Protein AF-A0A7V3JN80-F1 (afdb_monomer_lite)

Radius of gyration: 11.78 Å; chains: 1; bounding box: 26×22×30 Å

Foldseek 3Di:
DDPVFVVVVVVVLVVCCVVVNPVVCCVLVNPQWDWTDDPPDIDIHGNDVVSVVVCCVVVVVVVVVVD

Structure (mmCIF, N/CA/C/O backbone):
data_AF-A0A7V3JN80-F1
#
_entry.id   AF-A0A7V3JN80-F1
#
loop_
_atom_site.group_PDB
_atom_site.id
_atom_site.type_symbol
_atom_site.label_atom_id
_atom_site.label_alt_id
_atom_site.label_comp_id
_atom_site.label_asym_id
_atom_site.label_entity_id
_atom_site.label_seq_id
_atom_site.pdbx_PDB_ins_code
_atom_site.Cartn_x
_atom_site.Cartn_y
_atom_site.Cartn_z
_atom_site.occupancy
_atom_site.B_iso_or_equiv
_atom_site.auth_seq_id
_atom_site.auth_comp_id
_atom_site.auth_asym_id
_atom_site.auth_atom_id
_atom_site.pdbx_PDB_model_num
ATOM 1 N N . MET A 1 1 ? -1.203 -9.036 19.516 1.00 44.03 1 MET A N 1
ATOM 2 C CA . MET A 1 1 ? -1.380 -9.531 18.135 1.00 44.03 1 MET A CA 1
ATOM 3 C C . MET A 1 1 ? -2.836 -9.903 17.960 1.00 44.03 1 MET A C 1
ATOM 5 O O . MET A 1 1 ? -3.285 -10.873 18.559 1.00 44.03 1 MET A O 1
ATOM 9 N N . ILE A 1 2 ? -3.601 -9.057 17.279 1.00 51.94 2 ILE A N 1
ATOM 10 C CA . ILE A 1 2 ? -5.046 -9.211 17.141 1.00 51.94 2 ILE A CA 1
ATOM 11 C C . ILE A 1 2 ? -5.263 -9.856 15.771 1.00 51.94 2 ILE A C 1
ATOM 13 O O . ILE A 1 2 ? -4.755 -9.382 14.764 1.00 51.94 2 ILE A O 1
ATOM 17 N N . LYS A 1 3 ? -5.952 -10.999 15.716 1.00 56.88 3 LYS A N 1
ATOM 18 C CA . LYS A 1 3 ? -6.165 -11.752 14.462 1.00 56.88 3 LYS A CA 1
ATOM 19 C C . LYS A 1 3 ? -6.830 -10.924 13.346 1.00 56.88 3 LYS A C 1
ATOM 21 O O . LYS A 1 3 ? -6.704 -11.292 12.184 1.00 56.88 3 LYS A O 1
ATOM 26 N N . GLY A 1 4 ? -7.506 -9.826 13.694 1.00 60.97 4 GLY A N 1
ATOM 27 C CA . GLY A 1 4 ? -8.192 -8.948 12.745 1.00 60.97 4 GLY A CA 1
ATOM 28 C C . GLY A 1 4 ? -7.258 -8.125 11.855 1.00 60.97 4 GLY A C 1
ATOM 29 O O . GLY A 1 4 ? -7.602 -7.877 10.704 1.00 60.97 4 GLY A O 1
ATOM 30 N N . ASP A 1 5 ? -6.059 -7.768 12.329 1.00 66.19 5 ASP A N 1
ATOM 31 C CA . ASP A 1 5 ? -5.153 -6.886 11.579 1.00 66.19 5 ASP A CA 1
ATOM 32 C C . ASP A 1 5 ? -4.701 -7.543 10.262 1.00 66.19 5 ASP A C 1
ATOM 34 O O . ASP A 1 5 ? -4.689 -6.924 9.201 1.00 66.19 5 ASP A O 1
ATOM 38 N N . THR A 1 6 ? -4.389 -8.841 10.300 1.00 70.69 6 THR A N 1
ATOM 39 C CA . THR A 1 6 ? -3.951 -9.603 9.118 1.00 70.69 6 THR A CA 1
ATOM 40 C C . THR A 1 6 ? -5.086 -9.872 8.127 1.00 70.69 6 THR A C 1
ATOM 42 O O . THR A 1 6 ? -4.856 -9.881 6.915 1.00 70.69 6 THR A O 1
ATOM 45 N N . GLU A 1 7 ? -6.309 -10.081 8.617 1.00 75.38 7 GLU A N 1
ATOM 46 C CA . GLU A 1 7 ? -7.476 -10.317 7.762 1.00 75.38 7 GLU A CA 1
ATOM 47 C C . GLU A 1 7 ? -7.852 -9.048 6.990 1.00 75.38 7 GLU A C 1
ATOM 49 O O . GLU A 1 7 ? -7.994 -9.093 5.768 1.00 75.38 7 GLU A O 1
ATOM 54 N N . ILE A 1 8 ? -7.876 -7.897 7.670 1.00 77.06 8 ILE A N 1
ATOM 55 C CA . ILE A 1 8 ? -8.128 -6.589 7.053 1.00 77.06 8 ILE A CA 1
ATOM 56 C C . ILE A 1 8 ? -7.064 -6.275 5.999 1.00 77.06 8 ILE A C 1
ATOM 58 O O . ILE A 1 8 ? -7.407 -5.888 4.882 1.00 77.06 8 ILE A O 1
ATOM 62 N N . VAL A 1 9 ? -5.780 -6.502 6.302 1.00 74.62 9 VAL A N 1
ATOM 63 C CA . VAL A 1 9 ? -4.694 -6.309 5.325 1.00 74.62 9 VAL A CA 1
ATOM 64 C C . VAL A 1 9 ? -4.866 -7.219 4.107 1.00 74.62 9 VAL A C 1
ATOM 66 O O . VAL A 1 9 ? -4.598 -6.789 2.987 1.00 74.62 9 VAL A O 1
ATOM 69 N N . SER A 1 10 ? -5.333 -8.456 4.291 1.00 76.88 10 SER A N 1
ATOM 70 C CA . SER A 1 10 ? -5.532 -9.407 3.188 1.00 76.88 10 SER A CA 1
ATOM 71 C C . SER A 1 10 ? -6.702 -9.013 2.287 1.00 76.88 10 SER A C 1
ATOM 73 O O . SER A 1 10 ? -6.564 -9.038 1.063 1.00 76.88 10 SER A O 1
ATOM 75 N N . VAL A 1 11 ? -7.828 -8.603 2.879 1.00 80.12 11 VAL A N 1
ATOM 76 C CA . VAL A 1 11 ? -8.996 -8.091 2.144 1.00 80.12 11 VAL A CA 1
ATOM 77 C C . VAL A 1 11 ? -8.627 -6.827 1.379 1.00 80.12 11 VAL A C 1
ATOM 79 O O . VAL A 1 11 ? -8.919 -6.716 0.189 1.00 80.12 11 VAL A O 1
ATOM 82 N N . LEU A 1 12 ? -7.917 -5.907 2.034 1.00 76.38 12 LEU A N 1
ATOM 83 C CA . LEU A 1 12 ? -7.458 -4.683 1.403 1.00 76.38 12 LEU A CA 1
ATOM 84 C C . LEU A 1 12 ? -6.511 -4.998 0.245 1.00 76.38 12 LEU A C 1
ATOM 86 O O . LEU A 1 12 ? -6.734 -4.538 -0.864 1.00 76.38 12 LEU A O 1
ATOM 90 N N . ARG A 1 13 ? -5.511 -5.859 0.451 1.00 75.19 13 ARG A N 1
ATOM 91 C CA . ARG A 1 13 ? -4.603 -6.311 -0.612 1.00 75.19 13 ARG A CA 1
ATOM 92 C C . ARG A 1 13 ? -5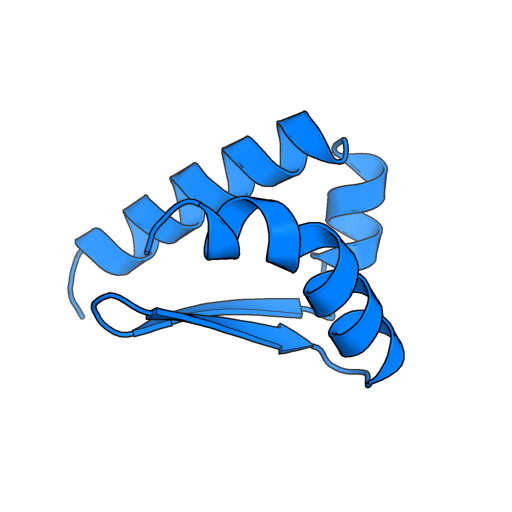.363 -6.870 -1.814 1.00 75.19 13 ARG A C 1
ATOM 94 O O . ARG A 1 13 ? -5.000 -6.553 -2.941 1.00 75.19 13 ARG A O 1
ATOM 101 N N . GLY A 1 14 ? -6.418 -7.650 -1.579 1.00 78.69 14 GLY A N 1
ATOM 102 C CA . GLY A 1 14 ? -7.315 -8.135 -2.627 1.00 78.69 14 GLY A CA 1
ATOM 103 C C . GLY A 1 14 ? -7.969 -6.995 -3.408 1.00 78.69 14 GLY A C 1
ATOM 104 O O . GLY A 1 14 ? -7.802 -6.921 -4.621 1.00 78.69 14 GLY A O 1
ATOM 105 N N . ALA A 1 15 ? -8.626 -6.062 -2.716 1.00 79.44 15 ALA A N 1
ATOM 106 C CA . ALA A 1 15 ? -9.273 -4.910 -3.349 1.00 79.44 15 ALA A CA 1
AT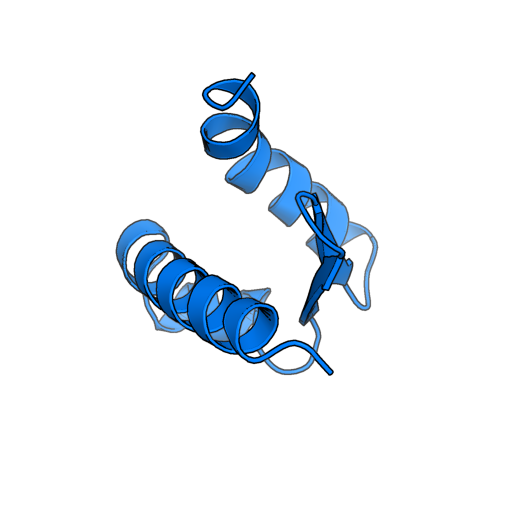OM 107 C C . ALA A 1 15 ? -8.285 -4.055 -4.164 1.00 79.44 15 ALA A C 1
ATOM 109 O O . ALA A 1 15 ? -8.597 -3.604 -5.260 1.00 79.44 15 ALA A O 1
ATOM 110 N N . LEU A 1 16 ? -7.055 -3.888 -3.676 1.00 75.19 16 LEU A N 1
ATOM 111 C CA . LEU A 1 16 ? -6.012 -3.130 -4.371 1.00 75.19 16 LEU A CA 1
ATOM 112 C C . LEU A 1 16 ? -5.466 -3.846 -5.601 1.00 75.19 16 LEU A C 1
ATOM 114 O O . LEU A 1 16 ? -5.119 -3.206 -6.591 1.00 75.19 16 LEU A O 1
ATOM 118 N N . VAL A 1 17 ? -5.372 -5.170 -5.555 1.00 80.50 17 VAL A N 1
ATOM 119 C CA . VAL A 1 17 ? -4.996 -5.960 -6.726 1.00 80.50 17 VAL A CA 1
ATOM 120 C C . VAL A 1 17 ? -6.071 -5.869 -7.808 1.00 80.50 17 VAL A C 1
ATOM 122 O O . VAL A 1 17 ? -5.711 -5.789 -8.980 1.00 80.50 17 VAL A O 1
ATOM 125 N N . GLU A 1 18 ? -7.349 -5.847 -7.431 1.00 79.69 18 GLU A N 1
ATOM 126 C CA . GLU A 1 18 ? -8.470 -5.719 -8.369 1.00 79.69 18 GLU A CA 1
ATOM 127 C C . GLU A 1 18 ? -8.545 -4.308 -8.980 1.00 79.69 18 GLU A C 1
ATOM 129 O O . GLU A 1 18 ? -8.638 -4.176 -10.197 1.00 79.69 18 GLU A O 1
ATOM 134 N N . GLU A 1 19 ? -8.411 -3.255 -8.167 1.00 76.75 19 GLU A N 1
ATOM 135 C CA . GLU A 1 19 ? -8.490 -1.855 -8.619 1.00 76.75 19 GLU A CA 1
ATOM 136 C C . GLU A 1 19 ? -7.295 -1.438 -9.490 1.00 76.75 19 GLU A C 1
ATOM 138 O O . GLU A 1 19 ? -7.439 -0.778 -10.520 1.00 76.75 19 GLU A O 1
ATOM 143 N N . VAL A 1 20 ? -6.079 -1.799 -9.073 1.00 74.50 20 VAL A N 1
ATOM 144 C CA . VAL A 1 20 ? -4.845 -1.330 -9.722 1.00 74.50 20 VAL A CA 1
ATOM 145 C C . VAL A 1 20 ? -4.312 -2.358 -10.733 1.00 74.50 20 VAL A C 1
ATOM 147 O O . VAL A 1 20 ? -3.556 -2.011 -11.645 1.00 74.50 20 VAL A O 1
ATOM 150 N N . GLY A 1 21 ? -4.714 -3.623 -10.599 1.00 79.25 21 GLY A N 1
ATOM 151 C CA . GLY A 1 21 ? -4.209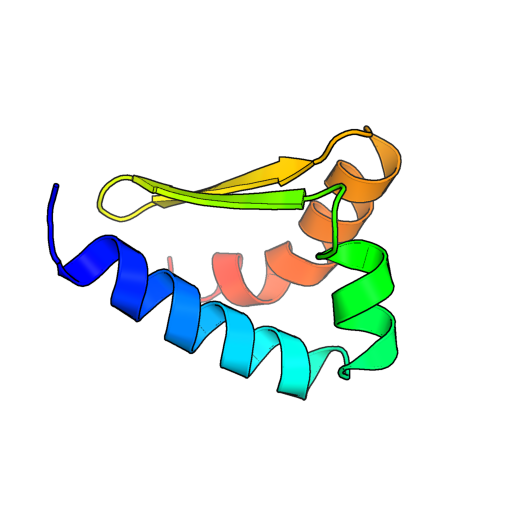 -4.763 -11.357 1.00 79.25 21 GLY A CA 1
ATOM 152 C C . GLY A 1 21 ? -2.937 -5.363 -10.744 1.00 79.25 21 GLY A C 1
ATOM 153 O O . GLY A 1 21 ? -2.004 -4.641 -10.384 1.00 79.25 21 GLY A O 1
ATOM 154 N N . ARG A 1 22 ? -2.846 -6.705 -10.712 1.00 75.81 22 ARG A N 1
ATOM 155 C CA . ARG A 1 22 ? -1.670 -7.474 -10.231 1.00 75.81 22 ARG A CA 1
ATOM 156 C C . ARG A 1 22 ? -0.294 -6.901 -10.616 1.00 75.81 22 ARG A C 1
ATOM 158 O O . ARG A 1 22 ? 0.513 -6.716 -9.710 1.00 75.81 22 ARG A O 1
ATOM 165 N N . PRO A 1 23 ? 0.004 -6.592 -11.894 1.00 78.06 23 PRO A N 1
ATOM 166 C CA . PRO A 1 23 ? 1.347 -6.146 -12.275 1.00 78.06 23 PRO A CA 1
ATOM 167 C C . PRO A 1 23 ? 1.711 -4.771 -11.701 1.00 78.06 23 PRO A C 1
ATOM 169 O O . PRO A 1 23 ? 2.860 -4.542 -11.333 1.00 78.06 23 PRO A O 1
ATOM 172 N N . ARG A 1 24 ? 0.744 -3.854 -11.577 1.00 77.12 24 ARG A N 1
ATOM 173 C CA . ARG A 1 24 ? 0.975 -2.564 -10.911 1.00 77.12 24 ARG A CA 1
ATOM 174 C C . ARG A 1 24 ? 1.030 -2.738 -9.404 1.00 77.12 24 ARG A C 1
ATOM 176 O O . ARG A 1 24 ? 1.864 -2.111 -8.764 1.00 77.12 24 ARG A O 1
ATOM 183 N N . TYR A 1 25 ? 0.190 -3.606 -8.845 1.00 78.12 25 TYR A N 1
ATOM 184 C CA . TYR A 1 25 ? 0.239 -3.920 -7.426 1.00 78.12 25 TYR A CA 1
ATOM 185 C C . TYR A 1 25 ? 1.621 -4.453 -7.029 1.00 78.12 25 TYR A C 1
ATOM 187 O O . TYR A 1 25 ? 2.209 -3.935 -6.095 1.00 78.12 25 TYR A O 1
ATOM 195 N N . GLU A 1 26 ? 2.208 -5.417 -7.739 1.00 78.31 26 GLU A N 1
ATOM 196 C CA . GLU A 1 26 ? 3.559 -5.895 -7.400 1.00 78.31 26 GLU A CA 1
ATOM 197 C C . GLU A 1 26 ? 4.643 -4.824 -7.583 1.00 78.31 26 GLU A C 1
ATOM 199 O O . GLU A 1 26 ? 5.600 -4.784 -6.813 1.00 78.31 26 GLU A O 1
ATOM 204 N N . PHE A 1 27 ? 4.475 -3.915 -8.545 1.00 79.12 27 PHE A N 1
ATOM 205 C CA . PHE A 1 27 ? 5.404 -2.805 -8.751 1.00 79.12 27 PHE A CA 1
ATOM 206 C C . PHE A 1 27 ? 5.345 -1.761 -7.620 1.00 79.12 27 PHE A C 1
ATOM 208 O O . PHE A 1 27 ? 6.385 -1.297 -7.158 1.00 79.12 27 PHE A O 1
ATOM 215 N N . TRP A 1 28 ? 4.144 -1.412 -7.143 1.00 73.06 28 TRP A N 1
ATOM 216 C CA . TRP A 1 28 ? 3.935 -0.356 -6.139 1.00 73.06 28 TRP A CA 1
ATOM 217 C C . TRP A 1 28 ? 3.793 -0.861 -4.699 1.00 73.06 28 TRP A C 1
ATOM 219 O O . TRP A 1 28 ? 3.993 -0.088 -3.769 1.00 73.06 28 TRP A O 1
ATOM 229 N N . PHE A 1 29 ? 3.431 -2.128 -4.500 1.00 73.12 29 PHE A N 1
ATOM 230 C CA . PHE A 1 29 ? 3.195 -2.80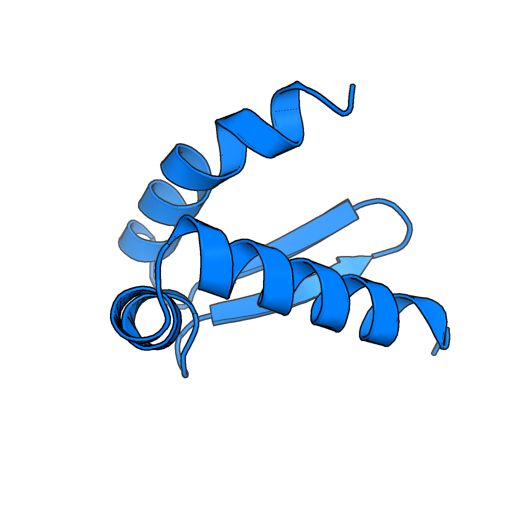1 -3.213 1.00 73.12 29 PHE A CA 1
ATOM 231 C C . PHE A 1 29 ? 4.019 -4.079 -3.030 1.00 73.12 29 PHE A C 1
ATOM 233 O O . PHE A 1 29 ? 3.726 -4.898 -2.154 1.00 73.12 29 PHE A O 1
ATOM 240 N N . GLY A 1 30 ? 5.021 -4.284 -3.881 1.00 72.75 30 GLY A N 1
ATOM 241 C CA . GLY A 1 30 ? 6.001 -5.348 -3.719 1.00 72.75 30 GLY A CA 1
ATOM 242 C C . GLY A 1 30 ? 6.959 -5.063 -2.562 1.00 72.75 30 GLY A C 1
ATOM 243 O O . GLY A 1 30 ? 6.583 -4.569 -1.503 1.00 72.75 30 GLY A O 1
ATOM 244 N N . ALA A 1 31 ? 8.241 -5.352 -2.763 1.00 71.06 31 ALA A N 1
ATOM 245 C CA . ALA A 1 31 ? 9.246 -5.302 -1.698 1.00 71.06 31 ALA A CA 1
ATOM 246 C C . ALA A 1 31 ? 9.460 -3.912 -1.054 1.00 71.06 31 ALA A C 1
ATOM 248 O O . ALA A 1 31 ? 10.041 -3.829 0.024 1.00 71.06 31 ALA A O 1
ATOM 249 N N . GLY A 1 32 ? 9.016 -2.829 -1.702 1.00 70.88 32 GLY A N 1
ATOM 250 C CA . GLY A 1 32 ? 9.223 -1.451 -1.244 1.00 70.88 32 GLY A CA 1
ATOM 251 C C . GLY A 1 32 ? 8.117 -0.883 -0.355 1.00 70.88 32 GLY A C 1
ATOM 252 O O . GLY A 1 32 ? 8.174 0.301 -0.016 1.00 70.88 32 GLY A O 1
ATOM 253 N N . THR A 1 33 ? 7.096 -1.671 -0.009 1.00 76.81 33 THR A N 1
ATOM 254 C CA . THR A 1 33 ? 5.880 -1.126 0.607 1.00 76.81 33 THR A CA 1
ATOM 255 C C . THR A 1 33 ? 5.358 -2.062 1.677 1.00 76.81 33 THR A C 1
ATOM 257 O O . THR A 1 33 ? 5.146 -3.251 1.451 1.00 76.81 33 THR A O 1
ATOM 260 N N . ARG A 1 34 ? 5.131 -1.514 2.865 1.00 77.56 34 ARG A N 1
ATOM 261 C CA . ARG A 1 34 ? 4.621 -2.240 4.020 1.00 77.56 34 ARG A CA 1
ATOM 262 C C . ARG A 1 34 ? 3.262 -1.673 4.395 1.00 77.56 34 ARG A C 1
ATOM 264 O O . ARG A 1 34 ? 3.134 -0.475 4.628 1.00 77.56 34 ARG A O 1
ATOM 271 N N . LEU A 1 35 ? 2.262 -2.545 4.441 1.00 76.75 35 LEU A N 1
ATOM 272 C CA . LEU A 1 35 ? 0.943 -2.225 4.971 1.00 76.75 35 LEU A CA 1
ATOM 273 C C . LEU A 1 35 ? 0.845 -2.775 6.390 1.00 76.75 35 LEU A C 1
ATOM 275 O O . LEU A 1 35 ? 1.109 -3.955 6.616 1.00 76.75 35 LEU A O 1
ATOM 279 N N . GLU A 1 36 ? 0.456 -1.923 7.324 1.00 75.69 36 GLU A N 1
ATOM 280 C CA . GLU A 1 36 ? 0.171 -2.283 8.707 1.00 75.69 36 GLU A CA 1
ATOM 281 C C . GLU A 1 36 ? -1.174 -1.684 9.095 1.00 75.69 36 GLU A C 1
ATOM 283 O O . GLU A 1 36 ? -1.507 -0.573 8.693 1.00 75.69 36 GLU A O 1
ATOM 288 N N . VAL A 1 37 ? -1.965 -2.425 9.860 1.00 74.69 37 VAL A N 1
ATOM 289 C CA . VAL A 1 37 ? -3.198 -1.908 10.452 1.00 74.69 37 VAL A CA 1
ATOM 290 C C . VAL A 1 37 ? -2.913 -1.667 11.926 1.00 74.69 37 VAL A C 1
ATOM 292 O O . VAL A 1 37 ? -2.427 -2.558 12.618 1.00 74.69 37 VAL A O 1
ATOM 295 N N . ASP A 1 38 ? -3.167 -0.441 12.372 1.00 76.31 38 ASP A N 1
ATOM 296 C CA . ASP A 1 38 ? -3.090 -0.019 13.766 1.00 76.31 38 ASP A CA 1
ATOM 297 C C . ASP A 1 38 ? -4.502 0.360 14.228 1.00 76.31 38 ASP A C 1
ATOM 299 O O . ASP A 1 38 ? -4.989 1.477 14.016 1.00 76.31 38 ASP A O 1
ATOM 303 N N . GLY A 1 39 ? -5.215 -0.625 14.777 1.00 75.38 39 GLY A N 1
ATOM 304 C CA . GLY A 1 39 ? -6.600 -0.469 15.220 1.00 75.38 39 GLY A CA 1
ATOM 305 C C . GLY A 1 39 ? -7.551 -0.152 14.064 1.00 75.38 39 GLY A C 1
ATOM 306 O O . GLY A 1 39 ? -7.950 -1.039 13.318 1.00 75.38 39 GLY A O 1
ATOM 307 N N . THR A 1 40 ? -7.943 1.118 13.929 1.00 71.19 40 THR A N 1
ATOM 308 C CA . THR A 1 40 ? -8.827 1.612 12.853 1.00 71.19 40 THR A CA 1
ATOM 309 C C . THR A 1 40 ? -8.077 2.346 11.745 1.00 71.19 40 THR A C 1
ATOM 311 O O . THR A 1 40 ? -8.696 2.869 10.819 1.00 71.19 40 THR A O 1
ATOM 314 N N . ARG A 1 41 ? -6.745 2.429 11.833 1.00 69.56 41 ARG A N 1
ATOM 315 C CA . ARG A 1 41 ? -5.916 3.174 10.887 1.00 69.56 41 ARG A CA 1
ATOM 316 C C . ARG A 1 41 ? -5.090 2.221 10.048 1.00 69.56 41 ARG A C 1
ATOM 318 O O . ARG A 1 41 ? -4.398 1.354 10.569 1.00 69.56 41 ARG A O 1
ATOM 325 N N . LEU A 1 42 ? -5.117 2.431 8.739 1.00 73.94 42 LEU A N 1
ATOM 326 C CA . LEU A 1 42 ? -4.188 1.789 7.825 1.00 73.94 42 LEU A CA 1
ATOM 327 C C . LEU A 1 42 ? -2.921 2.643 7.716 1.00 73.94 42 LEU A C 1
ATOM 329 O O . LEU A 1 42 ? -2.960 3.778 7.241 1.00 73.94 42 LEU A O 1
ATOM 333 N N . ILE A 1 43 ? -1.795 2.082 8.134 1.00 78.94 43 ILE A N 1
ATOM 334 C CA . ILE A 1 43 ? -0.463 2.649 7.971 1.00 78.94 43 ILE A CA 1
ATOM 335 C C . ILE A 1 43 ? 0.171 2.031 6.726 1.00 78.94 43 ILE A C 1
ATOM 337 O O . ILE A 1 43 ? 0.433 0.831 6.665 1.00 78.94 43 ILE A O 1
ATOM 341 N N . VAL A 1 44 ? 0.443 2.864 5.724 1.00 76.69 44 VAL A N 1
ATOM 342 C CA . VAL A 1 44 ? 1.180 2.455 4.524 1.00 76.69 44 VAL A CA 1
ATOM 343 C C . VAL A 1 44 ? 2.554 3.108 4.559 1.00 76.69 44 VAL A C 1
ATOM 345 O O . VAL A 1 44 ? 2.680 4.325 4.424 1.00 76.69 44 VAL A O 1
ATOM 348 N N . SER A 1 45 ? 3.584 2.292 4.753 1.00 79.19 45 SER A N 1
ATOM 349 C CA . SER A 1 45 ? 4.982 2.714 4.758 1.00 79.19 45 SER A CA 1
ATOM 350 C C . SER A 1 45 ? 5.615 2.385 3.415 1.00 79.19 45 SER A C 1
ATOM 352 O O . SER A 1 45 ? 5.640 1.226 3.009 1.00 79.19 45 SER A O 1
ATOM 354 N N . ALA A 1 46 ? 6.147 3.391 2.731 1.00 82.12 46 ALA A N 1
ATOM 355 C CA . ALA A 1 46 ? 6.875 3.220 1.481 1.00 82.12 46 ALA A CA 1
ATOM 356 C C . ALA A 1 46 ? 8.368 3.472 1.687 1.00 82.12 46 ALA A C 1
ATOM 358 O O . ALA A 1 46 ? 8.759 4.353 2.451 1.00 82.12 46 ALA A O 1
ATOM 359 N N . SER A 1 47 ? 9.210 2.739 0.961 1.00 79.81 47 SER A N 1
ATOM 360 C CA . SER A 1 47 ? 10.661 2.931 0.990 1.00 79.81 47 SER A CA 1
ATOM 361 C C . SER A 1 47 ? 11.114 4.236 0.326 1.00 79.81 47 SER A C 1
ATOM 363 O O . SER A 1 47 ? 12.246 4.655 0.547 1.00 79.81 47 SER A O 1
ATOM 365 N N . THR A 1 48 ? 10.269 4.882 -0.490 1.00 80.00 48 THR A N 1
ATOM 366 C CA . THR A 1 48 ? 10.602 6.147 -1.164 1.00 80.00 48 THR A CA 1
ATOM 367 C C . THR A 1 48 ? 9.457 7.167 -1.106 1.00 80.00 48 THR A C 1
ATOM 369 O O . THR A 1 48 ? 8.282 6.788 -1.120 1.00 80.00 48 THR A O 1
ATOM 372 N N . PRO A 1 49 ? 9.771 8.478 -1.099 1.00 77.44 49 PRO A N 1
ATOM 373 C CA . PRO A 1 49 ? 8.761 9.538 -1.076 1.00 77.44 49 PRO A CA 1
ATOM 374 C C . PRO A 1 49 ? 7.898 9.583 -2.346 1.00 77.44 49 PRO A C 1
ATOM 376 O O . PRO A 1 49 ? 6.744 9.986 -2.278 1.00 77.44 49 PRO A O 1
ATOM 379 N N . PHE A 1 50 ? 8.413 9.125 -3.493 1.00 79.69 50 PHE A N 1
ATOM 380 C CA . PHE A 1 50 ? 7.634 9.033 -4.735 1.00 79.69 50 PHE A CA 1
ATOM 381 C C . PHE A 1 50 ? 6.530 7.973 -4.637 1.00 79.69 50 PHE A C 1
ATOM 383 O O . PHE A 1 50 ? 5.383 8.233 -4.989 1.00 79.69 50 PHE A O 1
ATOM 390 N N . LEU A 1 51 ? 6.865 6.797 -4.093 1.00 76.19 51 LEU A N 1
ATOM 391 C CA . LEU A 1 51 ? 5.881 5.768 -3.762 1.00 76.19 51 LEU A CA 1
ATOM 392 C C . LEU A 1 51 ? 4.853 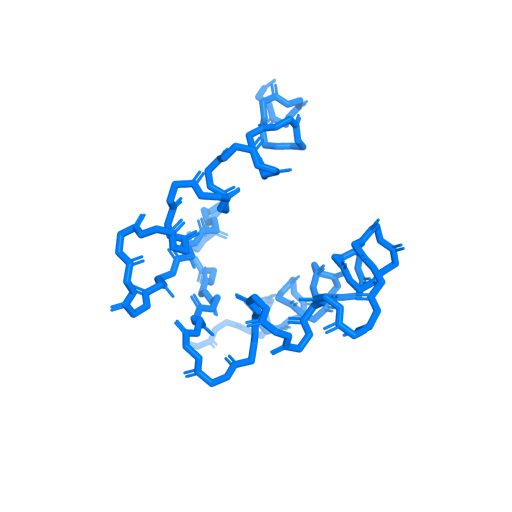6.315 -2.769 1.00 76.19 51 LEU A C 1
ATOM 394 O O . LEU A 1 51 ? 3.659 6.135 -2.970 1.00 76.19 51 LEU A O 1
ATOM 398 N N . GLN A 1 52 ? 5.300 7.023 -1.729 1.00 78.81 52 GLN A N 1
ATOM 399 C CA . GLN A 1 52 ? 4.407 7.607 -0.730 1.00 78.81 52 GLN A CA 1
ATOM 400 C C . GLN A 1 52 ? 3.419 8.621 -1.328 1.00 78.81 52 GLN A C 1
ATOM 402 O O . GLN A 1 52 ? 2.248 8.611 -0.954 1.00 78.81 52 GLN A O 1
ATOM 407 N N . ASP A 1 53 ? 3.868 9.487 -2.238 1.00 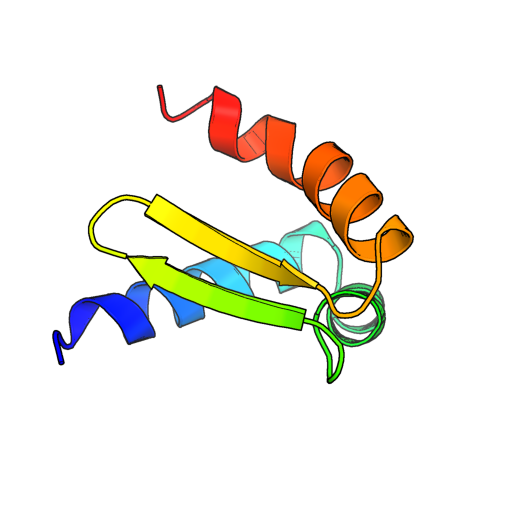79.44 53 ASP A N 1
ATOM 408 C CA . ASP A 1 53 ? 3.009 10.479 -2.892 1.00 79.44 53 ASP A CA 1
ATOM 409 C C . ASP A 1 53 ? 2.007 9.825 -3.851 1.00 79.44 53 ASP A C 1
ATOM 411 O O . ASP A 1 53 ? 0.813 10.116 -3.797 1.00 79.44 53 ASP A O 1
ATOM 415 N N . TRP A 1 54 ? 2.458 8.845 -4.638 1.00 78.12 54 TRP A N 1
ATOM 416 C CA . TRP A 1 54 ? 1.583 8.075 -5.521 1.00 78.12 54 TRP A CA 1
ATOM 417 C C . TRP A 1 54 ? 0.518 7.302 -4.735 1.00 78.12 54 TRP A C 1
ATOM 419 O O . TRP A 1 54 ? -0.666 7.349 -5.067 1.00 78.12 54 TRP A O 1
ATOM 429 N N . LEU A 1 55 ? 0.923 6.645 -3.644 1.00 76.56 55 LEU A N 1
ATOM 430 C CA . LEU A 1 55 ? 0.014 5.970 -2.722 1.00 76.56 55 LEU A CA 1
ATOM 431 C C . LEU A 1 55 ? -0.970 6.968 -2.125 1.00 76.56 55 LEU A C 1
ATOM 433 O O . LEU A 1 55 ? -2.169 6.731 -2.160 1.00 76.56 55 LEU A O 1
ATOM 437 N N . ARG A 1 56 ? -0.501 8.124 -1.650 1.00 74.75 56 ARG A N 1
ATOM 438 C CA . ARG A 1 56 ? -1.378 9.181 -1.140 1.00 74.75 56 ARG A CA 1
ATOM 439 C C . ARG A 1 56 ? -2.394 9.629 -2.190 1.00 74.75 56 ARG A C 1
ATOM 441 O O . ARG A 1 56 ? -3.546 9.808 -1.823 1.00 74.75 56 ARG A O 1
ATOM 448 N N . ALA A 1 57 ? -2.000 9.812 -3.447 1.00 74.25 57 ALA A N 1
ATOM 449 C CA . ALA A 1 57 ? -2.891 10.260 -4.516 1.00 74.25 57 ALA A CA 1
ATOM 450 C C . ALA A 1 57 ? -3.925 9.190 -4.905 1.00 74.25 57 ALA A C 1
ATOM 452 O O . ALA A 1 57 ? -5.108 9.494 -5.024 1.00 74.25 57 ALA A O 1
ATOM 453 N N . ASN A 1 58 ? -3.494 7.935 -5.044 1.00 70.31 58 ASN A N 1
ATOM 454 C CA . ASN A 1 58 ? -4.346 6.839 -5.506 1.00 70.31 58 ASN A CA 1
ATOM 455 C C . ASN A 1 58 ? -5.229 6.254 -4.385 1.00 70.31 58 ASN A C 1
ATOM 457 O O . ASN A 1 58 ? -6.294 5.711 -4.655 1.00 70.31 58 ASN A O 1
ATOM 461 N N . PHE A 1 59 ? -4.800 6.375 -3.123 1.00 67.38 59 PHE A N 1
ATOM 462 C CA . PHE A 1 59 ? -5.523 5.880 -1.943 1.00 67.38 59 PHE A CA 1
ATOM 463 C C . PHE A 1 59 ? -6.298 6.958 -1.200 1.00 67.38 59 PHE A C 1
ATOM 465 O O . PHE A 1 59 ? -7.107 6.623 -0.338 1.00 67.38 59 PHE A O 1
ATOM 472 N N . ARG A 1 60 ? -6.097 8.239 -1.526 1.00 61.66 60 ARG A N 1
ATOM 473 C CA . ARG A 1 60 ? -6.896 9.324 -0.947 1.00 61.66 60 ARG A CA 1
ATOM 474 C C . ARG A 1 60 ? -8.383 9.117 -1.180 1.00 61.66 60 ARG A C 1
ATOM 476 O O . ARG A 1 60 ? -9.157 9.178 -0.235 1.00 61.66 60 ARG A O 1
ATOM 483 N N . GLN A 1 61 ? -8.758 8.821 -2.424 1.00 55.41 61 GLN A N 1
ATOM 484 C CA . GLN A 1 61 ? -10.156 8.696 -2.828 1.00 55.41 61 GLN A CA 1
ATOM 485 C C . GLN A 1 61 ? -10.942 7.641 -2.031 1.00 55.41 61 GLN A C 1
ATOM 487 O O . GLN A 1 61 ? -12.021 7.980 -1.557 1.00 55.41 61 GLN A O 1
ATOM 492 N N . PRO A 1 62 ? -10.451 6.403 -1.826 1.00 53.59 62 PRO A N 1
ATOM 493 C CA . PRO A 1 62 ? -11.173 5.433 -1.002 1.00 53.59 62 PRO A CA 1
ATOM 494 C C . PRO A 1 62 ? -11.131 5.743 0.505 1.00 53.59 62 PRO A C 1
ATOM 496 O O . PRO A 1 62 ? -12.069 5.380 1.210 1.00 53.59 62 PRO A O 1
ATOM 499 N N . LEU A 1 63 ? -10.096 6.426 1.016 1.00 50.50 63 LEU A N 1
ATOM 500 C CA . LEU A 1 63 ? -10.015 6.786 2.441 1.00 50.50 63 LEU A CA 1
ATOM 501 C C . LEU A 1 63 ? -10.900 7.988 2.811 1.00 50.50 63 LEU A C 1
ATOM 503 O O . LEU A 1 63 ? -11.420 8.036 3.920 1.00 50.50 63 LEU A O 1
ATOM 507 N N . GLU A 1 64 ? -11.084 8.949 1.901 1.00 49.19 64 GLU A N 1
ATOM 508 C CA . GLU A 1 64 ? -11.913 10.145 2.128 1.00 49.19 64 GLU A CA 1
ATOM 509 C C . GLU A 1 64 ? -13.425 9.840 2.114 1.00 49.19 64 GLU A C 1
ATOM 511 O O . GLU A 1 64 ? -14.210 10.656 2.585 1.00 49.19 64 GLU A O 1
ATOM 516 N N . VAL A 1 65 ? -13.845 8.660 1.638 1.00 46.31 65 VAL A N 1
ATOM 517 C CA . VAL A 1 65 ? -15.257 8.220 1.645 1.00 46.31 65 VAL A CA 1
ATOM 518 C C . VAL A 1 65 ? -15.630 7.464 2.933 1.00 46.31 65 VAL A C 1
ATOM 520 O O . VAL A 1 65 ? -16.809 7.280 3.217 1.00 46.31 65 VAL A O 1
ATOM 523 N N . ALA A 1 66 ? -14.649 7.062 3.748 1.00 40.75 66 ALA A N 1
ATOM 524 C CA . ALA A 1 66 ? -14.863 6.336 5.006 1.00 40.75 66 ALA A CA 1
ATOM 525 C C . ALA A 1 66 ? -14.795 7.240 6.259 1.00 40.75 66 ALA A C 1
ATOM 527 O O . ALA A 1 66 ? -14.424 6.766 7.337 1.00 40.75 66 ALA A O 1
ATOM 528 N N . GLY A 1 67 ? -15.099 8.534 6.100 1.00 36.59 67 GLY A N 1
ATOM 529 C CA . GLY A 1 67 ? -15.190 9.527 7.178 1.00 36.59 67 GLY A CA 1
ATOM 530 C C . GLY A 1 67 ? -16.610 9.722 7.685 1.00 36.59 67 GLY A C 1
ATOM 531 O O . GLY A 1 67 ? -17.508 9.897 6.833 1.00 36.59 67 GLY A O 1
#

Sequence (67 aa):
MIKGDTEIVSVLRGALVEEVGRPRYEFWFGAGTRLEVDGTRLIVSASTPFLQDWLRANFRQPLEVAG

pLDDT: mean 71.48, std 10.67, range [36.59, 82.12]

Secondary structure (DSSP, 8-state):
--HHHHHHHHHHHHHHHHHH-HHHHHHHHSTTEEEEEETTEEEEEESSHHHHHHHHHHHHHHHHT--